Protein AF-A0A3D3ECW1-F1 (afdb_monomer)

pLDDT: mean 80.19, std 16.11, range [43.72, 96.06]

Nearest PDB structures (foldseek):
  7f6p-assembly3_C  TM=3.762E-01  e=5.852E+00  Thermus thermophilus HB8
  1r6h-assembly1_A  TM=3.499E-01  e=5.107E+00  Homo sapiens
  5ydw-assembly1_A-2  TM=2.484E-01  e=7.683E+00  Salmonella enterica subsp. enterica serovar Typhimurium

Radius of gyration: 19.59 Å; Cα contacts (8 Å, |Δi|>4): 68; chains: 1; bounding box: 50×45×27 Å

Mean predicted aligned error: 11.41 Å

Structure (mmCIF, N/CA/C/O backbone):
data_AF-A0A3D3ECW1-F1
#
_entry.id   AF-A0A3D3ECW1-F1
#
loop_
_atom_site.group_PDB
_atom_site.id
_atom_site.type_symbol
_atom_site.label_atom_id
_at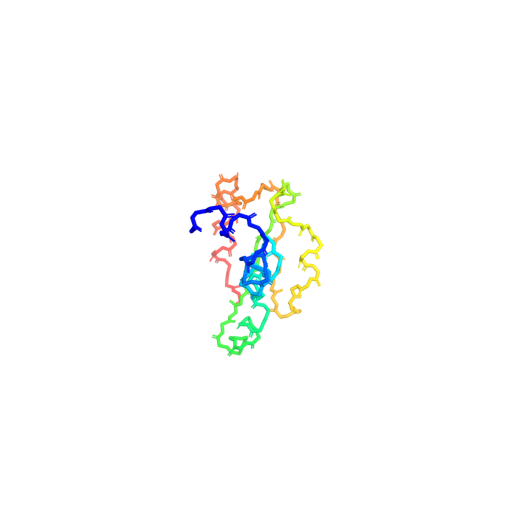om_site.label_alt_id
_atom_site.label_comp_id
_atom_site.label_asym_id
_atom_site.label_entity_id
_atom_site.label_seq_id
_atom_site.pdbx_PDB_ins_code
_atom_site.Cartn_x
_atom_site.Cartn_y
_atom_site.Cartn_z
_atom_site.occupancy
_at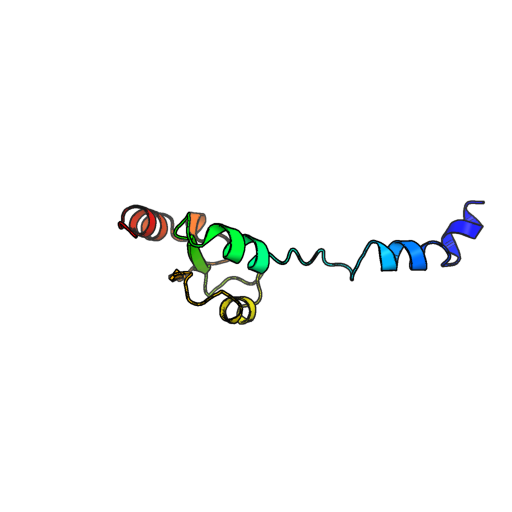om_site.B_iso_or_equiv
_atom_site.auth_seq_id
_atom_site.auth_comp_id
_atom_site.auth_asym_id
_atom_site.auth_atom_id
_atom_site.pdbx_PDB_model_num
ATOM 1 N N . MET A 1 1 ? 43.046 -28.276 -2.348 1.00 47.41 1 MET A N 1
ATOM 2 C CA . MET A 1 1 ? 42.265 -27.560 -1.306 1.00 47.41 1 MET A CA 1
ATOM 3 C C . MET A 1 1 ? 41.529 -26.346 -1.860 1.00 47.41 1 MET A C 1
ATOM 5 O O . MET A 1 1 ? 40.340 -26.484 -2.091 1.00 47.41 1 MET A O 1
ATOM 9 N N . LEU A 1 2 ? 42.172 -25.204 -2.150 1.00 43.72 2 LEU A N 1
ATOM 10 C CA . LEU A 1 2 ? 41.474 -24.031 -2.729 1.00 43.72 2 LEU A CA 1
ATOM 11 C C . LEU A 1 2 ? 40.872 -24.304 -4.122 1.00 43.72 2 LEU A C 1
ATOM 13 O O . LEU A 1 2 ? 39.763 -23.876 -4.414 1.00 43.72 2 LEU A O 1
ATOM 17 N N . GLN A 1 3 ? 41.564 -25.093 -4.949 1.00 49.47 3 GLN A N 1
ATOM 18 C CA . GLN A 1 3 ? 41.091 -25.490 -6.284 1.00 49.47 3 GLN A CA 1
ATOM 19 C C . GLN A 1 3 ? 39.940 -26.510 -6.265 1.00 49.47 3 GLN A C 1
ATOM 21 O O . GLN A 1 3 ? 39.244 -26.666 -7.261 1.00 49.47 3 GLN A O 1
ATOM 26 N N . ASP A 1 4 ? 39.721 -27.207 -5.145 1.00 53.25 4 ASP A N 1
ATOM 27 C CA . ASP A 1 4 ? 38.610 -28.159 -5.015 1.00 53.25 4 ASP A CA 1
ATOM 28 C C . ASP A 1 4 ? 37.314 -27.465 -4.579 1.00 53.25 4 ASP A C 1
ATOM 30 O O . ASP A 1 4 ? 36.224 -27.965 -4.857 1.00 53.25 4 ASP A O 1
ATOM 34 N N . LEU A 1 5 ? 37.427 -26.289 -3.945 1.00 52.25 5 LEU A N 1
ATOM 35 C CA . LEU A 1 5 ? 36.293 -25.443 -3.568 1.00 52.25 5 LEU A CA 1
ATOM 36 C C . LEU A 1 5 ? 35.658 -24.760 -4.792 1.00 52.25 5 LEU A C 1
ATOM 38 O O . LEU A 1 5 ? 34.439 -24.624 -4.838 1.00 52.25 5 LEU A O 1
ATOM 42 N N . SER A 1 6 ? 36.444 -24.410 -5.820 1.00 54.44 6 SER A N 1
ATOM 43 C CA . SER A 1 6 ? 35.946 -23.778 -7.057 1.00 54.44 6 SER A CA 1
ATOM 44 C C . SER A 1 6 ? 35.287 -24.748 -8.051 1.00 54.44 6 SER A C 1
ATOM 46 O O . SER A 1 6 ? 34.750 -24.319 -9.069 1.00 54.44 6 SER A O 1
ATOM 48 N N . ARG A 1 7 ? 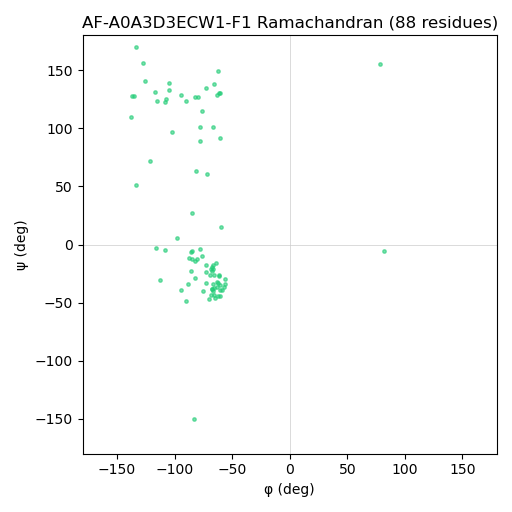35.289 -26.059 -7.772 1.00 60.44 7 ARG A N 1
ATOM 49 C CA . ARG A 1 7 ? 34.767 -27.119 -8.660 1.00 60.44 7 ARG A CA 1
ATOM 50 C C . ARG A 1 7 ? 33.261 -27.373 -8.537 1.00 60.44 7 ARG A C 1
ATOM 52 O O . ARG A 1 7 ? 32.803 -28.490 -8.755 1.00 60.44 7 ARG A O 1
ATOM 59 N N . GLY A 1 8 ? 32.471 -26.379 -8.146 1.00 62.97 8 GLY A N 1
ATOM 60 C CA . GLY A 1 8 ? 31.016 -26.547 -8.101 1.00 62.97 8 GLY A CA 1
ATOM 61 C C . GLY A 1 8 ? 30.473 -27.242 -6.846 1.00 62.97 8 GLY A C 1
ATOM 62 O O . GLY A 1 8 ? 29.266 -27.298 -6.657 1.00 62.97 8 GLY A O 1
ATOM 63 N N . ARG A 1 9 ? 31.326 -27.750 -5.944 1.00 65.44 9 ARG A N 1
ATOM 64 C CA . ARG A 1 9 ? 30.873 -28.519 -4.765 1.00 65.44 9 ARG A CA 1
ATOM 65 C C . ARG A 1 9 ? 30.134 -27.677 -3.728 1.00 65.44 9 ARG A C 1
ATOM 67 O O . ARG A 1 9 ? 29.296 -28.213 -3.013 1.00 65.44 9 ARG A O 1
ATOM 74 N N . LEU A 1 10 ? 30.422 -26.378 -3.671 1.00 67.69 10 LEU A N 1
ATOM 75 C CA . LEU A 1 10 ? 29.662 -25.436 -2.854 1.00 67.69 10 LEU A CA 1
ATOM 76 C C . LEU A 1 10 ? 28.382 -24.945 -3.529 1.00 67.69 10 LEU A C 1
ATOM 78 O O . LEU A 1 10 ? 27.538 -24.427 -2.818 1.00 67.69 10 LEU A O 1
ATOM 82 N N . HIS A 1 11 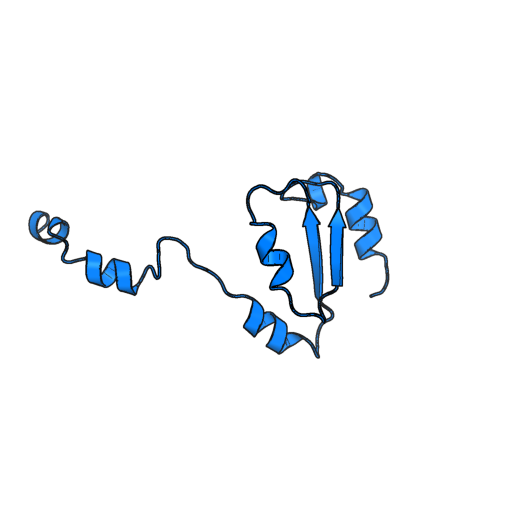? 28.181 -25.135 -4.840 1.00 65.81 11 HIS A N 1
ATOM 83 C CA . HIS A 1 11 ? 26.950 -24.670 -5.491 1.00 65.81 11 HIS A CA 1
ATOM 84 C C . HIS A 1 11 ? 25.705 -25.374 -4.956 1.00 65.81 11 HIS A C 1
ATOM 86 O O . HIS A 1 11 ? 24.666 -24.745 -4.873 1.00 65.81 11 HIS A O 1
ATOM 92 N N . ALA A 1 12 ? 25.797 -26.643 -4.550 1.00 67.81 12 ALA A N 1
ATOM 93 C CA . ALA A 1 12 ? 24.663 -27.336 -3.939 1.00 67.81 12 ALA A CA 1
ATOM 94 C C . ALA A 1 12 ? 24.273 -26.705 -2.592 1.00 67.81 12 ALA A C 1
ATOM 96 O O . ALA A 1 12 ? 23.108 -26.409 -2.377 1.00 67.81 12 ALA A O 1
ATOM 97 N N . VAL A 1 13 ? 25.261 -26.421 -1.737 1.00 64.31 13 VAL A N 1
ATOM 98 C CA . VAL A 1 13 ? 25.050 -25.760 -0.436 1.00 64.31 13 VAL A CA 1
ATOM 99 C C . VAL A 1 13 ? 24.595 -24.313 -0.623 1.00 64.31 13 VAL A C 1
ATOM 101 O O . VAL A 1 13 ? 23.734 -23.834 0.098 1.00 64.31 13 VAL A O 1
ATOM 104 N N . VAL A 1 14 ? 25.149 -23.616 -1.613 1.00 63.69 14 VAL A N 1
ATOM 105 C CA . VAL A 1 14 ? 24.750 -22.255 -1.972 1.00 63.69 14 VAL A CA 1
ATOM 106 C C . VAL A 1 14 ? 23.332 -22.234 -2.533 1.00 63.69 14 VAL A C 1
ATOM 108 O O . VAL A 1 14 ? 22.591 -21.361 -2.139 1.00 63.69 14 VAL A O 1
ATOM 111 N N . ASN A 1 15 ? 22.910 -23.193 -3.356 1.00 64.69 15 ASN A N 1
ATOM 112 C CA . ASN A 1 15 ? 21.530 -23.287 -3.855 1.00 64.69 15 ASN A CA 1
ATOM 113 C C . ASN A 1 15 ? 20.531 -23.748 -2.780 1.00 64.69 15 ASN A C 1
ATOM 115 O O . ASN A 1 15 ? 19.339 -23.515 -2.915 1.00 64.69 15 ASN A O 1
ATOM 119 N N . GLU A 1 16 ? 20.999 -24.446 -1.744 1.00 63.97 16 GLU A N 1
ATOM 120 C CA . GLU A 1 16 ? 20.176 -24.835 -0.594 1.00 63.97 16 GLU A CA 1
ATOM 121 C C . GLU A 1 16 ? 20.048 -23.684 0.424 1.00 63.97 16 GLU A C 1
ATOM 123 O O . GLU A 1 16 ? 19.040 -23.575 1.115 1.00 63.97 16 GLU A O 1
ATOM 128 N N . LEU A 1 17 ? 21.053 -22.800 0.501 1.00 54.06 17 LEU A N 1
ATOM 129 C CA . LEU A 1 17 ? 21.048 -21.597 1.346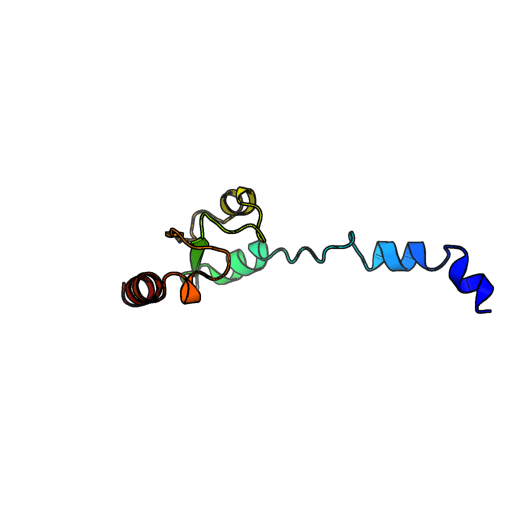 1.00 54.06 17 LEU A CA 1
ATOM 130 C C . LEU A 1 17 ? 20.446 -20.365 0.655 1.00 54.06 17 LEU A C 1
ATOM 132 O O . LEU A 1 17 ? 19.852 -19.517 1.318 1.00 54.06 17 LEU A O 1
ATOM 136 N N . LEU A 1 18 ? 20.646 -20.241 -0.653 1.00 54.41 18 LEU A N 1
ATOM 137 C CA . LEU A 1 18 ? 20.080 -19.222 -1.523 1.00 54.41 18 LEU A CA 1
ATOM 138 C C . LEU A 1 18 ? 18.937 -19.888 -2.277 1.00 54.41 18 LEU A C 1
ATOM 140 O O . LEU A 1 18 ? 19.155 -20.546 -3.293 1.00 54.41 18 LEU A O 1
ATOM 144 N N . ASP A 1 19 ? 17.721 -19.715 -1.775 1.00 52.62 19 ASP A N 1
ATOM 145 C CA . ASP A 1 19 ? 16.491 -20.102 -2.468 1.00 52.62 19 ASP A CA 1
ATOM 146 C C . ASP A 1 19 ? 16.243 -19.137 -3.654 1.00 52.62 19 ASP A C 1
ATOM 148 O O . ASP A 1 19 ? 15.296 -18.353 -3.692 1.00 52.62 19 ASP A O 1
ATOM 152 N N . GLY A 1 20 ? 17.197 -19.113 -4.593 1.00 46.28 20 GLY A N 1
ATOM 153 C CA . GLY A 1 20 ? 17.422 -18.014 -5.528 1.00 46.28 20 GLY A CA 1
ATOM 154 C C . GLY A 1 20 ? 18.161 -16.834 -4.882 1.00 46.28 20 GLY A C 1
ATOM 155 O O . GLY A 1 20 ? 18.115 -16.627 -3.674 1.00 46.28 20 GLY A O 1
ATOM 156 N N . ASP A 1 21 ? 18.847 -16.031 -5.698 1.00 49.06 21 ASP A N 1
ATOM 157 C CA . ASP A 1 21 ? 19.642 -14.838 -5.329 1.00 49.06 21 ASP A CA 1
ATOM 158 C C . ASP A 1 21 ? 18.857 -13.701 -4.627 1.00 49.06 21 ASP A C 1
ATOM 160 O O . ASP A 1 21 ? 19.322 -12.564 -4.527 1.00 49.06 21 ASP A O 1
ATOM 164 N N . VAL A 1 22 ? 17.649 -13.967 -4.137 1.00 48.97 22 VAL A N 1
ATOM 165 C CA . VAL A 1 22 ? 16.786 -12.984 -3.498 1.00 48.97 22 VAL A CA 1
ATOM 166 C C . VAL A 1 22 ? 16.160 -13.654 -2.287 1.00 48.97 22 VAL A C 1
ATOM 168 O O . VAL A 1 22 ? 15.302 -14.519 -2.424 1.00 48.97 22 VAL A O 1
ATOM 171 N N . SER A 1 23 ? 16.569 -13.247 -1.087 1.00 49.06 23 SER A N 1
ATOM 172 C CA . SER A 1 23 ? 15.834 -13.571 0.131 1.00 49.06 23 SER A CA 1
ATOM 173 C C . SER A 1 23 ? 14.431 -12.974 0.017 1.00 49.06 23 SER A C 1
ATOM 175 O O . SER A 1 23 ? 14.192 -11.808 0.334 1.00 49.06 23 SER A O 1
ATOM 177 N N . HIS A 1 24 ? 13.483 -13.758 -0.493 1.00 60.94 24 HIS A N 1
ATOM 178 C CA . HIS A 1 24 ? 12.104 -13.322 -0.601 1.00 60.94 24 HIS A CA 1
ATOM 179 C C . HIS A 1 24 ? 11.487 -13.439 0.791 1.00 60.94 24 HIS A C 1
ATOM 181 O O . HIS A 1 24 ? 10.978 -14.484 1.188 1.00 60.94 24 HIS A O 1
ATOM 187 N N . LEU A 1 25 ? 11.597 -12.367 1.578 1.00 67.75 25 LEU A N 1
ATOM 188 C CA . LEU A 1 25 ? 10.904 -12.289 2.855 1.00 67.75 25 LEU A CA 1
ATOM 189 C C . LEU A 1 25 ? 9.401 -12.243 2.568 1.00 67.75 25 LEU A C 1
ATOM 191 O O . LEU A 1 25 ? 8.868 -11.203 2.177 1.00 67.75 25 LEU A O 1
ATOM 195 N N . ASP A 1 26 ? 8.729 -13.379 2.734 1.00 80.31 26 ASP A N 1
ATOM 196 C CA . ASP A 1 26 ? 7.276 -13.429 2.668 1.00 80.31 26 ASP A CA 1
ATOM 197 C C . ASP A 1 26 ? 6.691 -12.903 3.980 1.00 80.31 26 ASP A C 1
ATOM 199 O O . ASP A 1 26 ? 6.670 -13.579 5.010 1.00 80.31 26 ASP A O 1
ATOM 203 N N . ILE A 1 27 ? 6.246 -11.650 3.945 1.00 84.44 27 ILE A N 1
ATOM 204 C CA . ILE A 1 27 ? 5.640 -10.983 5.097 1.00 84.44 27 ILE A CA 1
ATOM 205 C C . ILE A 1 27 ? 4.165 -11.358 5.284 1.00 84.44 27 ILE A C 1
ATOM 207 O O . ILE A 1 27 ? 3.607 -11.061 6.339 1.00 84.44 27 ILE A O 1
ATOM 211 N N . LEU A 1 28 ? 3.520 -12.006 4.306 1.00 88.62 28 LEU A N 1
ATOM 212 C CA . LEU A 1 28 ? 2.078 -12.269 4.337 1.00 88.62 28 LEU A CA 1
ATOM 213 C C . LEU A 1 28 ? 1.653 -13.127 5.545 1.00 88.62 28 LEU A C 1
ATOM 215 O O . LEU A 1 28 ? 0.722 -12.713 6.239 1.00 88.62 28 LEU A O 1
ATOM 219 N N . PRO A 1 29 ? 2.355 -14.224 5.908 1.00 89.94 29 PRO A N 1
ATOM 220 C CA . PRO A 1 29 ? 2.008 -15.004 7.100 1.00 89.94 29 PRO A CA 1
ATOM 221 C C . PRO A 1 29 ? 2.137 -14.203 8.402 1.00 89.94 29 PRO A C 1
ATOM 223 O O . PRO A 1 29 ? 1.376 -14.400 9.351 1.00 89.94 29 PRO A O 1
ATOM 226 N N . ILE A 1 30 ? 3.099 -13.277 8.454 1.00 88.19 30 ILE A N 1
ATOM 227 C CA . ILE A 1 30 ? 3.318 -12.417 9.620 1.00 88.19 30 ILE A CA 1
ATOM 228 C C . ILE A 1 30 ? 2.164 -11.425 9.744 1.00 88.19 30 ILE A C 1
ATOM 230 O O . ILE A 1 30 ? 1.601 -11.285 10.830 1.00 88.19 30 ILE A O 1
ATOM 234 N N . LEU A 1 31 ? 1.779 -10.783 8.639 1.00 90.06 31 LEU A N 1
ATOM 235 C CA . LEU A 1 31 ? 0.640 -9.869 8.598 1.00 90.06 31 LEU A CA 1
ATOM 236 C C . LEU A 1 31 ? -0.652 -10.574 9.023 1.00 90.06 31 LEU A C 1
ATOM 238 O O . LEU A 1 31 ? -1.455 -9.977 9.739 1.00 90.06 31 LEU A O 1
ATOM 242 N N . ASP A 1 32 ? -0.848 -11.832 8.626 1.00 91.69 32 ASP A N 1
ATOM 243 C CA . ASP A 1 32 ? -2.015 -12.629 9.025 1.00 91.69 32 ASP A CA 1
ATOM 244 C C . ASP A 1 32 ? -2.029 -12.920 10.530 1.00 91.69 32 ASP A C 1
ATOM 246 O O . ASP A 1 32 ? -3.084 -12.886 11.163 1.00 91.69 32 ASP A O 1
ATOM 250 N N . SER A 1 33 ? -0.858 -13.155 11.130 1.00 93.56 33 SER A N 1
ATOM 251 C CA . SER A 1 33 ? -0.739 -13.446 12.565 1.00 93.56 33 SER A CA 1
ATOM 252 C C . SER A 1 33 ? -1.068 -12.256 13.478 1.00 93.56 33 SER A C 1
ATOM 254 O O . SER A 1 33 ? -1.386 -12.453 14.654 1.00 93.56 33 SER A O 1
ATOM 256 N N . ILE A 1 34 ? -0.994 -11.025 12.956 1.00 91.88 34 ILE A N 1
ATOM 257 C CA . ILE A 1 34 ? -1.194 -9.788 13.732 1.00 91.88 34 ILE A CA 1
ATOM 258 C C . ILE A 1 34 ? -2.508 -9.063 13.425 1.00 91.88 34 ILE A C 1
ATOM 260 O O . ILE A 1 34 ? -2.819 -8.090 14.113 1.00 91.88 34 ILE A O 1
ATOM 264 N N . LYS A 1 35 ? -3.289 -9.529 12.442 1.00 91.25 35 LYS A N 1
ATOM 265 C CA . LYS A 1 35 ? -4.468 -8.819 11.913 1.00 91.25 35 LYS A CA 1
ATOM 266 C C . LYS A 1 35 ? -5.528 -8.463 12.962 1.00 91.25 35 LYS A C 1
ATOM 268 O O . LYS A 1 35 ? -6.141 -7.410 12.870 1.00 91.25 35 LYS A O 1
ATOM 273 N N . ASP A 1 36 ? -5.707 -9.306 13.982 1.00 92.62 36 ASP A N 1
ATOM 274 C CA . ASP A 1 36 ? -6.716 -9.093 15.034 1.00 92.62 36 ASP A CA 1
ATOM 275 C C . ASP A 1 36 ? -6.205 -8.187 16.172 1.00 92.62 36 ASP A C 1
ATOM 277 O O . ASP A 1 36 ? -6.945 -7.852 17.096 1.00 92.62 36 ASP A O 1
ATOM 281 N N . ARG A 1 37 ? -4.915 -7.827 16.148 1.00 92.81 37 ARG A N 1
ATOM 282 C CA . ARG A 1 37 ? -4.244 -7.042 17.198 1.00 92.81 37 ARG A CA 1
ATOM 283 C C . ARG A 1 37 ? -3.836 -5.655 16.728 1.00 92.81 37 ARG A C 1
ATOM 285 O O . ARG A 1 37 ? -3.740 -4.749 17.551 1.00 92.81 37 ARG A O 1
ATOM 292 N N . LEU A 1 38 ? -3.528 -5.512 15.442 1.00 88.88 38 LEU A N 1
ATOM 293 C CA . LEU A 1 38 ? -2.985 -4.294 14.858 1.00 88.88 38 LEU A CA 1
ATOM 294 C C . LEU A 1 38 ? -3.662 -4.001 13.523 1.00 88.88 38 LEU A C 1
ATOM 296 O O . LEU A 1 38 ? -3.644 -4.828 12.613 1.00 88.88 38 LEU A O 1
ATOM 300 N N . ASN A 1 39 ? -4.164 -2.776 13.387 1.00 88.00 39 ASN A N 1
ATOM 301 C CA . ASN A 1 39 ? -4.583 -2.250 12.096 1.00 88.00 39 ASN A CA 1
ATOM 302 C C . ASN A 1 39 ? -3.337 -1.866 11.297 1.00 88.00 39 ASN A C 1
ATOM 304 O O . ASN A 1 39 ? -2.596 -0.958 11.676 1.00 88.00 39 ASN A O 1
ATOM 308 N N . VAL A 1 40 ? -3.107 -2.565 10.188 1.00 90.56 40 VAL A N 1
ATOM 309 C CA . VAL A 1 40 ? -1.972 -2.322 9.296 1.00 90.56 40 VAL A CA 1
ATOM 310 C C . VAL A 1 40 ? -2.465 -1.601 8.048 1.00 90.56 40 VAL A C 1
ATOM 312 O O . VAL A 1 40 ? -3.458 -1.995 7.440 1.00 90.56 40 VAL A O 1
ATOM 315 N N . SER A 1 41 ? -1.756 -0.545 7.657 1.00 91.69 41 SER A N 1
ATOM 316 C CA . SER A 1 41 ? -1.976 0.164 6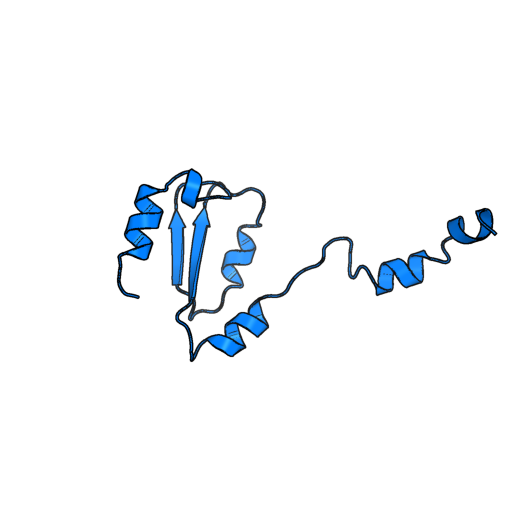.394 1.00 91.69 41 SER A CA 1
ATOM 317 C C . SER A 1 41 ? -0.664 0.233 5.618 1.00 91.69 41 SER A C 1
ATOM 319 O O . SER A 1 41 ? 0.397 0.428 6.210 1.00 91.69 41 SER A O 1
ATOM 321 N N . ALA A 1 42 ? -0.733 0.068 4.302 1.00 91.56 42 ALA A N 1
ATOM 322 C CA . ALA A 1 42 ? 0.397 0.179 3.392 1.00 91.56 42 ALA A CA 1
ATOM 323 C C . ALA A 1 42 ? 0.325 1.505 2.627 1.00 91.56 42 ALA A C 1
ATOM 325 O O . ALA A 1 42 ? -0.747 1.908 2.176 1.00 91.56 42 ALA A O 1
ATOM 326 N N . VAL A 1 43 ? 1.469 2.168 2.452 1.00 92.75 43 VAL A N 1
ATOM 327 C CA . VAL A 1 43 ? 1.594 3.363 1.608 1.00 92.75 43 VAL A CA 1
ATOM 328 C C . VAL A 1 43 ? 2.550 3.064 0.469 1.00 92.75 43 VAL A C 1
ATOM 330 O O . VAL A 1 43 ? 3.627 2.520 0.703 1.00 92.75 43 VAL A O 1
ATOM 333 N N . ILE A 1 44 ? 2.148 3.392 -0.757 1.00 92.00 44 ILE A N 1
ATOM 334 C CA . ILE A 1 44 ? 2.862 2.981 -1.963 1.00 92.00 44 ILE A CA 1
ATOM 335 C C . ILE A 1 44 ? 2.988 4.155 -2.926 1.00 92.00 44 ILE A C 1
ATOM 337 O O . ILE A 1 44 ? 1.998 4.799 -3.281 1.00 92.00 44 ILE A O 1
ATOM 341 N N . GLY A 1 45 ? 4.218 4.409 -3.366 1.00 93.44 45 GLY A N 1
ATOM 342 C CA . GLY A 1 45 ? 4.514 5.385 -4.403 1.00 93.44 45 GLY A CA 1
ATOM 343 C C . GLY A 1 45 ? 4.293 4.809 -5.801 1.00 93.44 45 GLY A C 1
ATOM 344 O O . GLY A 1 45 ? 4.851 3.774 -6.158 1.00 93.44 45 GLY A O 1
ATOM 345 N N . ILE A 1 46 ? 3.502 5.481 -6.641 1.00 92.44 46 ILE A N 1
ATOM 346 C CA . ILE A 1 46 ? 3.251 5.024 -8.025 1.00 92.44 46 ILE A CA 1
ATOM 347 C C . ILE A 1 46 ? 4.488 5.079 -8.930 1.00 92.44 46 ILE A C 1
ATOM 349 O O . ILE A 1 46 ? 4.495 4.462 -10.003 1.00 92.44 46 ILE A O 1
ATOM 353 N N . GLN A 1 47 ? 5.504 5.842 -8.527 1.00 93.75 47 GLN A N 1
ATOM 354 C CA . GLN A 1 47 ? 6.765 6.020 -9.243 1.00 93.75 47 GLN A CA 1
ATOM 355 C C . GLN A 1 47 ? 7.874 5.114 -8.685 1.00 93.75 47 GLN A C 1
ATOM 357 O O . GLN A 1 47 ? 9.018 5.229 -9.122 1.00 93.75 47 GLN A O 1
ATOM 362 N N . ASP A 1 48 ? 7.557 4.227 -7.732 1.00 92.31 48 ASP A N 1
ATOM 363 C CA . ASP A 1 48 ? 8.495 3.231 -7.216 1.00 92.31 48 ASP A CA 1
ATOM 364 C C . ASP A 1 48 ? 8.968 2.296 -8.349 1.00 92.31 48 ASP A C 1
ATOM 366 O O . ASP A 1 48 ? 8.171 1.788 -9.143 1.00 92.31 48 ASP A O 1
ATOM 370 N N . GLN A 1 49 ? 10.288 2.123 -8.437 1.00 90.94 49 GLN A N 1
ATOM 371 C 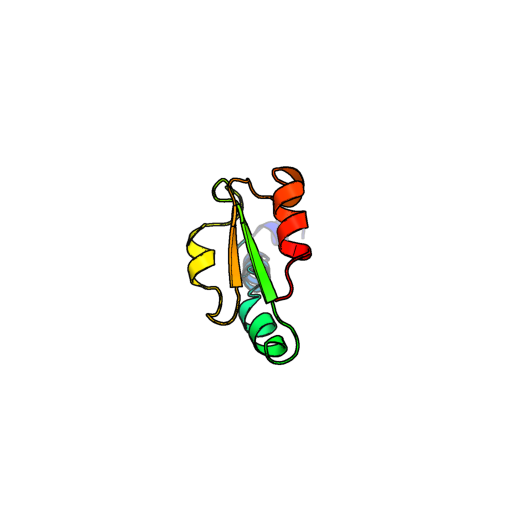CA . GLN A 1 49 ? 10.981 1.252 -9.394 1.00 90.94 49 GLN A CA 1
ATOM 372 C C . GLN A 1 49 ? 11.741 0.110 -8.699 1.00 90.94 49 GLN A C 1
ATOM 374 O O . GLN A 1 49 ? 12.345 -0.720 -9.372 1.00 90.94 49 GLN A O 1
ATOM 379 N N . ILE A 1 50 ? 11.740 0.081 -7.365 1.00 87.88 50 ILE A N 1
ATOM 380 C CA . ILE A 1 50 ? 12.403 -0.926 -6.537 1.00 87.88 50 ILE A CA 1
ATOM 381 C C . ILE A 1 50 ? 11.437 -2.076 -6.260 1.00 87.88 50 ILE A C 1
ATOM 383 O O . ILE A 1 50 ? 11.800 -3.234 -6.459 1.00 87.88 50 ILE A O 1
ATOM 387 N N . PHE A 1 51 ? 10.204 -1.774 -5.838 1.00 82.62 51 PHE A N 1
ATOM 388 C CA . PHE A 1 51 ? 9.186 -2.801 -5.615 1.00 82.62 51 PHE A CA 1
ATOM 389 C C . PHE A 1 51 ? 8.280 -2.991 -6.839 1.00 82.62 51 PHE A C 1
ATOM 391 O O . PHE A 1 51 ? 7.689 -2.022 -7.324 1.00 82.62 51 PHE A O 1
ATOM 398 N N . PRO A 1 52 ? 8.096 -4.238 -7.317 1.00 82.12 52 PRO A N 1
ATOM 399 C CA . PRO A 1 52 ? 7.148 -4.530 -8.384 1.00 82.12 52 PRO A CA 1
ATOM 400 C C . PRO A 1 52 ? 5.724 -4.165 -7.967 1.00 82.12 52 PRO A C 1
ATOM 402 O O . PRO A 1 52 ? 5.247 -4.584 -6.904 1.00 82.12 52 PRO A O 1
ATOM 405 N N . LYS A 1 53 ? 5.028 -3.425 -8.833 1.00 80.06 53 LYS A N 1
ATOM 406 C CA . LYS A 1 53 ? 3.659 -2.939 -8.599 1.00 80.06 53 LYS A CA 1
ATOM 407 C C . LYS A 1 53 ? 2.667 -4.085 -8.423 1.00 80.06 53 LYS A C 1
ATOM 409 O O . LYS A 1 53 ? 1.664 -3.939 -7.737 1.00 80.06 53 LYS A O 1
ATOM 414 N N . GLU A 1 54 ? 2.964 -5.245 -8.993 1.00 81.06 54 GLU A N 1
ATOM 415 C CA . GLU A 1 54 ? 2.140 -6.447 -8.936 1.00 81.06 54 GLU A CA 1
ATOM 416 C C . GLU A 1 54 ? 2.046 -7.014 -7.511 1.00 81.06 54 GLU A C 1
ATOM 418 O O . GLU A 1 54 ? 1.045 -7.630 -7.148 1.00 81.06 54 GLU A O 1
ATOM 423 N N . THR A 1 55 ? 3.054 -6.757 -6.670 1.00 80.75 55 THR A N 1
ATOM 424 C CA . THR A 1 55 ? 3.092 -7.194 -5.262 1.00 80.75 55 THR A CA 1
ATOM 425 C C . THR A 1 55 ? 1.942 -6.602 -4.448 1.00 80.75 55 THR A C 1
ATOM 427 O O . THR A 1 55 ? 1.466 -7.208 -3.493 1.00 80.75 55 THR A O 1
ATOM 430 N N . LEU A 1 56 ? 1.448 -5.442 -4.869 1.00 82.50 56 LEU A N 1
ATOM 431 C CA . LEU A 1 56 ? 0.340 -4.714 -4.263 1.00 82.50 56 LEU A CA 1
ATOM 432 C C . LEU A 1 56 ? -0.953 -5.541 -4.267 1.00 82.50 56 LEU A C 1
ATOM 434 O O . LEU A 1 56 ? -1.701 -5.528 -3.294 1.00 82.50 56 LEU A O 1
ATOM 438 N N . PHE A 1 57 ? -1.163 -6.341 -5.316 1.00 83.44 57 PHE A N 1
ATOM 439 C CA . PHE A 1 57 ? -2.313 -7.242 -5.434 1.00 83.44 57 PHE A CA 1
ATOM 440 C C . PHE A 1 57 ? -2.195 -8.501 -4.568 1.00 83.44 57 PHE A C 1
ATOM 442 O O . PHE A 1 57 ? -3.167 -9.240 -4.440 1.00 83.44 57 PHE A O 1
ATOM 449 N N . ARG A 1 58 ? -1.021 -8.762 -3.974 1.00 87.50 58 ARG A N 1
ATOM 450 C CA . ARG A 1 58 ? -0.819 -9.865 -3.023 1.00 87.50 58 ARG A CA 1
ATOM 451 C C . ARG A 1 58 ? -1.154 -9.467 -1.586 1.00 87.50 58 ARG A C 1
ATOM 453 O O . ARG A 1 58 ? -1.197 -10.345 -0.729 1.00 87.50 58 ARG A O 1
ATOM 460 N N . LEU A 1 59 ? -1.355 -8.175 -1.306 1.00 89.12 59 LEU A N 1
ATOM 461 C CA . LEU A 1 59 ? -1.686 -7.721 0.040 1.00 89.12 59 LEU A CA 1
ATOM 462 C C . LEU A 1 59 ? -3.070 -8.248 0.465 1.00 89.12 59 LEU A C 1
ATOM 464 O O . LEU A 1 59 ? -4.008 -8.220 -0.337 1.00 89.12 59 LEU A O 1
ATOM 468 N N . PRO A 1 60 ? -3.227 -8.711 1.719 1.00 89.94 60 PRO A N 1
ATOM 469 C CA . PRO A 1 60 ? -4.512 -9.167 2.227 1.00 89.94 60 PRO A CA 1
ATOM 470 C C . PRO A 1 60 ? -5.563 -8.054 2.240 1.00 89.94 60 PRO A C 1
ATOM 472 O O . PRO A 1 60 ? -5.257 -6.891 2.495 1.00 89.94 60 PRO A O 1
ATOM 475 N N . SER A 1 61 ? -6.832 -8.423 2.058 1.00 89.56 61 SER A N 1
ATOM 476 C CA . SER A 1 61 ? -7.946 -7.471 1.931 1.00 89.56 61 SER A CA 1
ATOM 477 C C . SER A 1 61 ? -8.227 -6.625 3.176 1.00 89.56 61 SER A C 1
ATOM 479 O O . SER A 1 61 ? -8.964 -5.650 3.087 1.00 89.56 61 SER A O 1
ATOM 481 N N . TYR A 1 62 ? -7.701 -7.011 4.341 1.00 90.56 62 TYR A N 1
ATOM 482 C CA . TYR A 1 62 ? -7.850 -6.250 5.586 1.00 90.56 62 TYR A CA 1
ATOM 483 C C . TYR A 1 62 ? -6.800 -5.138 5.738 1.00 90.56 62 TYR A C 1
ATOM 485 O O . TYR A 1 62 ? -6.869 -4.365 6.690 1.00 90.56 62 TYR A O 1
ATOM 493 N N . ILE A 1 63 ? -5.823 -5.053 4.830 1.00 91.94 63 ILE A N 1
ATOM 494 C CA . ILE A 1 63 ? -4.823 -3.986 4.821 1.00 91.94 63 ILE A CA 1
ATOM 495 C C . ILE A 1 63 ? -5.341 -2.832 3.972 1.00 91.94 63 ILE A C 1
ATOM 497 O O . ILE A 1 63 ? -5.620 -2.993 2.784 1.00 91.94 63 ILE A O 1
ATOM 501 N N . ASN A 1 64 ? -5.419 -1.644 4.569 1.00 90.25 64 ASN A N 1
ATOM 502 C CA . ASN A 1 64 ? -5.737 -0.432 3.821 1.00 90.25 64 ASN A CA 1
ATOM 503 C C . ASN A 1 64 ? -4.538 -0.027 2.965 1.00 90.25 64 ASN A C 1
ATOM 505 O O . ASN A 1 64 ? -3.405 -0.008 3.447 1.00 90.25 64 ASN A O 1
ATOM 509 N N . ILE A 1 65 ? -4.785 0.327 1.706 1.00 91.19 65 ILE A N 1
ATOM 510 C CA . ILE A 1 65 ? -3.729 0.712 0.771 1.00 91.19 65 ILE A CA 1
ATOM 511 C C . ILE A 1 65 ? -3.906 2.176 0.384 1.00 91.19 65 ILE A C 1
ATOM 513 O O . ILE A 1 65 ? -4.941 2.575 -0.150 1.00 91.19 65 ILE A O 1
ATOM 517 N N . HIS A 1 66 ? -2.866 2.967 0.622 1.00 91.94 66 HIS A N 1
ATOM 518 C CA . HIS A 1 66 ? -2.775 4.360 0.215 1.00 91.94 66 HIS A CA 1
ATOM 519 C C . HIS A 1 66 ? -1.778 4.488 -0.928 1.00 91.94 66 HIS A C 1
ATOM 521 O O . HIS A 1 66 ? -0.614 4.113 -0.805 1.00 91.94 66 HIS A O 1
ATOM 527 N N . VAL A 1 67 ? -2.243 5.034 -2.044 1.00 91.94 67 VAL A N 1
ATOM 528 C CA . VAL A 1 67 ? -1.431 5.229 -3.241 1.00 91.94 67 VAL A CA 1
ATOM 529 C C . VAL A 1 67 ? -1.133 6.714 -3.383 1.00 91.94 67 VAL A C 1
ATOM 531 O O . VAL A 1 67 ? -2.061 7.520 -3.397 1.00 91.94 67 VAL A O 1
ATOM 534 N N . VAL A 1 68 ? 0.148 7.066 -3.489 1.00 93.44 68 VAL A N 1
ATOM 535 C CA . VAL A 1 68 ? 0.618 8.458 -3.526 1.00 93.44 68 VAL A CA 1
ATOM 536 C C . VAL A 1 68 ? 1.520 8.712 -4.732 1.00 93.44 68 VAL A C 1
ATOM 538 O O . VAL A 1 68 ? 2.144 7.795 -5.278 1.00 93.44 68 VAL A O 1
ATOM 541 N N . ASN A 1 69 ? 1.606 9.971 -5.165 1.00 94.56 69 ASN A N 1
ATOM 542 C CA . ASN A 1 69 ? 2.453 10.372 -6.291 1.00 94.56 69 ASN A CA 1
ATOM 543 C C . ASN A 1 69 ? 3.923 10.553 -5.862 1.00 94.56 69 ASN A C 1
ATOM 545 O O . ASN A 1 69 ? 4.459 11.657 -5.919 1.00 94.56 69 ASN A O 1
ATOM 549 N N . ALA A 1 70 ? 4.548 9.464 -5.411 1.00 95.00 70 ALA A N 1
ATOM 550 C CA . ALA A 1 70 ? 5.920 9.416 -4.908 1.00 95.00 70 ALA A CA 1
ATOM 551 C C . ALA A 1 70 ? 6.705 8.229 -5.491 1.00 95.00 70 ALA A C 1
ATOM 553 O O . ALA A 1 70 ? 6.119 7.344 -6.126 1.00 95.00 70 ALA A O 1
ATOM 554 N N . GLY A 1 71 ? 8.019 8.210 -5.263 1.00 94.06 71 GLY A N 1
ATOM 555 C CA . GLY A 1 71 ? 8.901 7.079 -5.529 1.00 94.06 71 GLY A CA 1
ATOM 556 C C . GLY A 1 71 ? 8.896 6.052 -4.393 1.00 94.06 71 GLY A C 1
ATOM 557 O O . GLY A 1 71 ? 7.907 5.883 -3.682 1.00 94.06 71 GLY A O 1
ATOM 558 N N . HIS A 1 72 ? 10.023 5.360 -4.214 1.00 93.38 72 HIS A N 1
ATOM 559 C CA . HIS A 1 72 ? 10.163 4.293 -3.213 1.00 93.38 72 HIS A CA 1
ATOM 560 C C . HIS A 1 72 ? 10.095 4.783 -1.759 1.00 93.38 72 HIS A C 1
ATOM 562 O O . HIS A 1 72 ? 9.800 4.008 -0.851 1.00 93.38 72 HIS A O 1
ATOM 568 N N . VAL A 1 73 ? 10.356 6.072 -1.519 1.00 94.88 73 VAL A N 1
ATOM 569 C CA . VAL A 1 73 ? 10.419 6.641 -0.167 1.00 94.88 73 VAL A CA 1
ATOM 570 C C . VAL A 1 73 ? 9.396 7.777 -0.018 1.00 94.88 73 VAL A C 1
ATOM 572 O O . VAL A 1 73 ? 9.774 8.950 0.060 1.00 94.88 73 VAL A O 1
ATOM 575 N N . PRO A 1 74 ? 8.084 7.463 0.045 1.00 94.00 74 PRO A N 1
ATOM 576 C CA . PRO A 1 74 ? 7.023 8.469 0.057 1.00 94.00 74 PRO A CA 1
ATOM 577 C C . PRO A 1 74 ? 7.120 9.516 1.165 1.00 94.00 74 PRO A C 1
ATOM 579 O O . PRO A 1 74 ? 6.692 10.656 0.981 1.00 94.00 74 PRO A O 1
ATOM 582 N N . GLN A 1 75 ? 7.702 9.156 2.311 1.00 93.69 75 GLN A N 1
ATOM 583 C CA . GLN A 1 75 ? 7.929 10.067 3.431 1.00 93.69 75 GLN A CA 1
ATOM 584 C C . GLN A 1 75 ? 8.964 11.161 3.138 1.00 93.69 75 GLN A C 1
ATOM 586 O O . GLN A 1 75 ? 8.983 12.163 3.847 1.00 93.69 75 GLN A O 1
ATOM 591 N N . TRP A 1 76 ? 9.822 10.985 2.129 1.00 95.69 76 TRP A N 1
ATOM 592 C CA . TRP A 1 76 ? 10.760 12.014 1.670 1.00 95.69 76 TRP A CA 1
ATOM 593 C C . TRP A 1 76 ? 10.201 12.818 0.502 1.00 95.69 76 TRP A C 1
ATOM 595 O O . TRP A 1 76 ? 10.363 14.035 0.480 1.00 95.69 76 TRP A O 1
ATOM 605 N N . ASP A 1 77 ? 9.503 12.158 -0.420 1.00 96.06 77 ASP A N 1
ATOM 606 C CA . ASP A 1 77 ? 8.951 12.813 -1.609 1.00 96.06 77 ASP A CA 1
ATOM 607 C C . ASP A 1 77 ? 7.707 13.656 -1.282 1.00 96.06 77 ASP A C 1
ATOM 609 O O . ASP A 1 77 ? 7.527 14.757 -1.799 1.00 96.06 77 ASP A O 1
ATOM 613 N N . THR A 1 78 ? 6.843 13.146 -0.397 1.00 94.19 78 THR A N 1
ATOM 614 C CA . THR A 1 78 ? 5.523 13.720 -0.072 1.00 94.19 78 THR A CA 1
ATOM 615 C C . THR A 1 78 ? 5.266 13.800 1.445 1.00 94.19 78 THR A C 1
ATOM 617 O O . THR A 1 78 ? 4.223 13.361 1.933 1.00 94.19 78 THR A O 1
ATOM 620 N N . PRO A 1 79 ? 6.180 14.385 2.246 1.00 94.69 79 PRO A N 1
ATOM 621 C CA . PRO A 1 79 ? 6.123 14.330 3.712 1.00 94.69 79 PRO A CA 1
ATOM 622 C C . PRO A 1 79 ? 4.819 14.882 4.303 1.00 94.69 79 PRO A C 1
ATOM 624 O O . PRO A 1 79 ? 4.312 14.346 5.286 1.00 94.69 79 PRO A O 1
ATOM 627 N N . ALA A 1 80 ? 4.252 15.933 3.702 1.00 93.75 80 ALA A N 1
ATOM 628 C CA . ALA A 1 80 ? 2.999 16.530 4.163 1.00 93.75 80 ALA A CA 1
ATOM 629 C C . ALA A 1 80 ? 1.789 15.600 3.963 1.00 93.75 80 ALA A C 1
ATOM 631 O O . ALA A 1 80 ? 0.923 15.520 4.833 1.00 93.75 80 ALA A O 1
ATOM 632 N N . GLU A 1 81 ? 1.744 14.871 2.846 1.00 93.06 81 GLU A N 1
ATOM 633 C CA . GLU A 1 81 ? 0.684 13.901 2.556 1.00 93.06 81 GLU A CA 1
ATOM 634 C C . GLU A 1 81 ? 0.770 12.703 3.510 1.00 93.06 81 GLU A C 1
ATOM 636 O O . GLU A 1 81 ? -0.232 12.311 4.107 1.00 93.06 81 GLU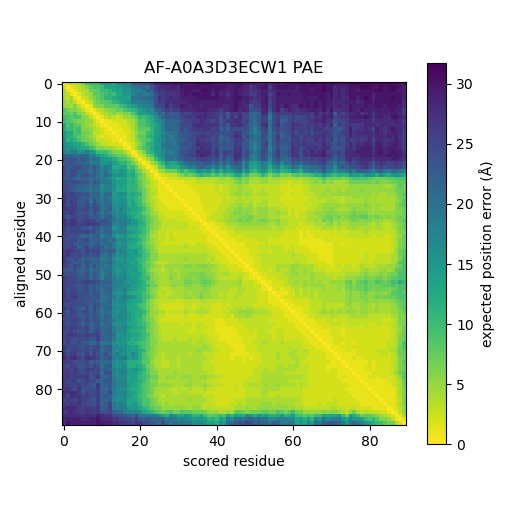 A O 1
ATOM 641 N N . ILE A 1 82 ? 1.984 12.197 3.754 1.00 93.69 82 ILE A N 1
ATOM 642 C CA . ILE A 1 82 ? 2.224 11.127 4.731 1.00 93.69 82 ILE A CA 1
ATOM 643 C C . ILE A 1 82 ? 1.848 11.565 6.149 1.00 93.69 82 ILE A C 1
ATOM 645 O O . ILE A 1 82 ? 1.166 10.830 6.861 1.00 93.69 82 ILE A O 1
ATOM 649 N N . ALA A 1 83 ? 2.223 12.778 6.561 1.00 93.75 83 ALA A N 1
ATOM 650 C CA . ALA A 1 83 ? 1.842 13.308 7.867 1.00 93.75 83 ALA A CA 1
ATOM 651 C C . ALA A 1 83 ? 0.316 13.414 8.023 1.00 93.75 83 ALA A C 1
ATOM 653 O O . ALA A 1 83 ? -0.213 13.095 9.087 1.00 93.75 83 ALA A O 1
ATOM 654 N N . ALA A 1 84 ? -0.398 13.812 6.966 1.00 92.12 84 ALA A N 1
ATOM 655 C CA . ALA A 1 84 ? -1.856 13.867 6.970 1.00 92.12 84 ALA A CA 1
ATOM 656 C C . ALA A 1 84 ? -2.500 12.473 7.073 1.00 92.12 84 ALA A C 1
ATOM 658 O O . ALA A 1 84 ? -3.540 12.336 7.714 1.00 92.12 84 ALA A O 1
ATOM 659 N N . LEU A 1 85 ? -1.893 11.437 6.481 1.00 89.50 85 LEU A N 1
ATOM 660 C CA . LEU A 1 85 ? -2.346 10.050 6.635 1.00 89.50 85 LEU A CA 1
ATOM 661 C C . LEU A 1 85 ? -2.190 9.558 8.078 1.00 89.50 85 LEU A C 1
ATOM 663 O O . LEU A 1 85 ? -3.124 8.977 8.617 1.00 89.50 85 LEU A O 1
ATOM 667 N N . LEU A 1 86 ? -1.058 9.849 8.724 1.00 87.62 86 LEU A N 1
ATOM 668 C CA . LEU A 1 86 ? -0.790 9.435 10.109 1.00 87.62 86 LEU A CA 1
ATOM 669 C C . LEU A 1 86 ? -1.691 10.127 11.145 1.00 87.62 86 LEU A C 1
ATOM 671 O O . LEU A 1 86 ? -1.870 9.615 12.245 1.00 87.62 86 LEU A O 1
ATOM 675 N N . GLN A 1 87 ? -2.240 11.296 10.813 1.00 86.62 87 GLN A N 1
ATOM 676 C CA . GLN A 1 87 ? -3.150 12.044 11.685 1.00 86.62 87 GLN A CA 1
ATOM 677 C C . GLN A 1 87 ? -4.612 11.597 11.563 1.00 86.62 87 GLN A C 1
ATOM 679 O O . GLN A 1 87 ? -5.438 11.989 12.390 1.00 86.62 87 GLN A O 1
ATOM 684 N N . LYS A 1 88 ? -4.960 10.802 10.544 1.00 72.69 88 LYS A N 1
ATOM 685 C CA . LYS A 1 88 ? -6.310 10.253 10.409 1.00 72.69 88 LYS A CA 1
ATOM 686 C C . LYS A 1 88 ? -6.455 9.039 11.334 1.00 72.69 88 LYS A C 1
ATOM 688 O O . LYS A 1 88 ? -5.633 8.130 11.246 1.00 72.69 88 LYS A O 1
ATOM 693 N N . PRO A 1 89 ? -7.481 8.989 12.203 1.00 56.00 89 PRO A N 1
ATOM 694 C CA . PRO A 1 89 ? -7.786 7.764 12.928 1.00 56.00 89 PRO A CA 1
ATOM 695 C C . PRO A 1 89 ? -8.183 6.676 11.919 1.00 56.00 89 PRO A C 1
ATOM 697 O O . PRO A 1 89 ? -9.018 6.929 11.047 1.00 56.00 89 PRO A O 1
ATOM 700 N N . ILE A 1 90 ? -7.532 5.512 12.022 1.00 55.75 90 ILE A N 1
ATOM 701 C CA . ILE A 1 90 ? -7.861 4.284 11.279 1.00 55.75 90 ILE A CA 1
ATOM 702 C C . ILE A 1 90 ? -9.050 3.607 11.953 1.00 55.75 90 ILE A C 1
ATOM 704 O O . ILE A 1 90 ? -8.975 3.425 13.191 1.00 55.75 90 ILE A O 1
#

Sequence (90 aa):
MLQDLSRGRLHAVVNELLDGDVSHLDILPILDSIKDRLNVSAVIGIQDQIFPKETLFRLPSYINIHVVNAGHVPQWDTPAEIAALLQKPI

Secondary structure (DSSP, 8-state):
-HHHHTTTHHHHHHHHH-SSSS-----HHHHHHHTTT---EEEEETT-SSS-GGGGGGS-TTSEEEEES--S-HHHHSHHHHHHHHTS--

Foldseek 3Di:
DVVVVPPCPCVVVVVVVPVDPDPPPPCQVVCVVCLVPDQAEEEDAPQEPPDDPVVVVVHDPSYHYHYDPDYPCCCVVPVVVVVVVVPDDD

Solvent-accessible surface area (backbone atoms only — not comparable to full-atom values): 5775 Å² total; per-residue (Å²): 110,78,74,59,57,74,66,57,67,51,50,60,58,46,53,70,72,32,78,51,102,51,90,76,78,75,55,63,70,57,54,63,74,39,53,93,80,46,93,52,69,49,79,46,28,77,61,31,83,83,62,68,74,69,58,64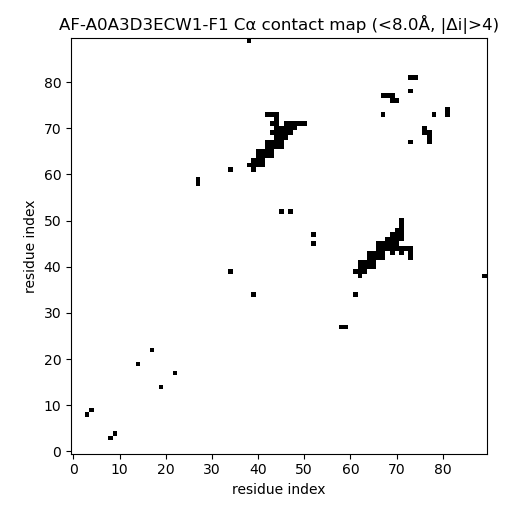,77,70,56,60,90,84,46,48,77,44,80,43,100,18,34,83,52,38,67,76,70,38,42,69,62,49,52,55,56,72,70,50,86,129